Protein AF-A0A4Q5QH22-F1 (afdb_monomer_lite)

Structure (mmCIF, N/CA/C/O backbone):
data_AF-A0A4Q5QH22-F1
#
_entry.id   AF-A0A4Q5QH22-F1
#
loop_
_atom_site.group_PDB
_atom_site.id
_atom_site.type_symbol
_atom_site.label_atom_id
_atom_site.label_alt_id
_atom_site.label_comp_id
_atom_site.label_asym_id
_atom_site.label_entity_id
_atom_site.label_seq_id
_atom_site.pdbx_PDB_ins_code
_atom_site.Cartn_x
_atom_site.Cartn_y
_atom_site.Cartn_z
_atom_site.occupancy
_atom_site.B_iso_or_equiv
_atom_site.auth_seq_id
_atom_site.auth_comp_id
_atom_site.auth_asym_id
_atom_site.auth_atom_id
_atom_site.pdbx_PDB_model_num
ATOM 1 N N . MET A 1 1 ? 50.897 1.937 -50.382 1.00 53.66 1 MET A N 1
ATOM 2 C CA . MET A 1 1 ? 50.546 2.625 -49.109 1.00 53.66 1 MET A CA 1
ATOM 3 C C . MET A 1 1 ? 49.060 2.985 -48.968 1.00 53.66 1 MET A C 1
ATOM 5 O O . MET A 1 1 ? 48.538 2.827 -47.874 1.00 53.66 1 MET A O 1
ATOM 9 N N . LYS A 1 2 ? 48.350 3.412 -50.030 1.00 60.00 2 LYS A N 1
ATOM 10 C CA . LYS A 1 2 ? 46.910 3.771 -49.965 1.00 60.00 2 LYS A CA 1
ATOM 11 C C . LYS A 1 2 ? 45.983 2.611 -49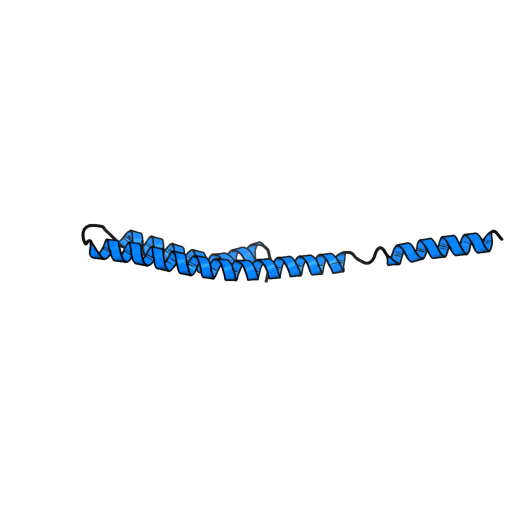.539 1.00 60.00 2 LYS A C 1
ATOM 13 O O . LYS A 1 2 ? 45.120 2.813 -48.696 1.00 60.00 2 LYS A O 1
ATOM 18 N N . LYS A 1 3 ? 46.228 1.382 -50.022 1.00 62.28 3 LYS A N 1
ATOM 19 C CA . LYS A 1 3 ? 45.431 0.179 -49.678 1.00 62.28 3 LYS A CA 1
ATOM 20 C C . LYS A 1 3 ? 45.492 -0.203 -48.185 1.00 62.28 3 LYS A C 1
ATOM 22 O O . LYS A 1 3 ? 44.486 -0.599 -47.619 1.00 62.28 3 LYS A O 1
ATOM 27 N N . ARG A 1 4 ? 46.649 -0.013 -47.530 1.00 70.56 4 ARG A N 1
ATOM 28 C CA . ARG A 1 4 ? 46.829 -0.235 -46.079 1.00 70.56 4 ARG A CA 1
ATOM 29 C C . ARG A 1 4 ? 46.058 0.786 -45.235 1.00 70.56 4 ARG A C 1
ATOM 31 O O . ARG A 1 4 ? 45.470 0.414 -44.230 1.00 70.56 4 ARG A O 1
ATOM 38 N N . LYS A 1 5 ? 46.030 2.055 -45.666 1.00 74.12 5 LYS A N 1
ATOM 39 C CA . LYS A 1 5 ? 45.237 3.109 -45.009 1.00 74.12 5 LYS A CA 1
ATOM 40 C C . LYS A 1 5 ? 43.730 2.858 -45.159 1.00 74.12 5 LYS A C 1
ATOM 42 O O . LYS A 1 5 ? 42.998 3.046 -44.200 1.00 74.12 5 LYS A O 1
ATOM 47 N N . LEU A 1 6 ? 43.290 2.365 -46.321 1.00 76.94 6 LEU A N 1
ATOM 48 C CA . LEU A 1 6 ? 41.893 1.980 -46.563 1.00 76.94 6 LEU A CA 1
ATOM 49 C C . LEU A 1 6 ? 41.443 0.818 -45.659 1.00 76.94 6 LEU A C 1
ATOM 51 O O . LEU A 1 6 ? 40.360 0.869 -45.090 1.00 76.94 6 LEU A O 1
ATOM 55 N N . LEU A 1 7 ? 42.297 -0.195 -45.485 1.00 79.31 7 LEU A N 1
ATOM 56 C CA . LEU A 1 7 ? 42.044 -1.333 -44.591 1.00 79.31 7 LEU A CA 1
ATOM 57 C C . LEU A 1 7 ? 41.917 -0.911 -43.119 1.00 79.31 7 LEU A C 1
ATOM 59 O O . LEU A 1 7 ? 41.040 -1.404 -42.420 1.00 79.31 7 LEU A O 1
ATOM 63 N N . LEU A 1 8 ? 42.745 0.037 -42.668 1.00 79.69 8 LEU A N 1
ATOM 64 C CA . LEU A 1 8 ? 42.660 0.604 -41.317 1.00 79.69 8 LEU A CA 1
ATOM 65 C C . LEU A 1 8 ? 41.361 1.387 -41.093 1.00 79.69 8 LEU A C 1
ATOM 67 O O . LEU A 1 8 ? 40.725 1.224 -40.058 1.00 79.69 8 LEU A O 1
ATOM 71 N N . VAL A 1 9 ? 40.935 2.192 -42.071 1.00 79.94 9 VAL A N 1
ATOM 72 C CA . VAL A 1 9 ? 39.659 2.924 -41.997 1.00 79.94 9 VAL A CA 1
ATOM 73 C C . VAL A 1 9 ? 38.475 1.956 -41.955 1.00 79.94 9 VAL A C 1
ATOM 75 O O . VAL A 1 9 ? 37.567 2.140 -41.151 1.00 79.94 9 VAL A O 1
ATOM 78 N N . LEU A 1 10 ? 38.502 0.889 -42.758 1.00 76.69 10 LEU A N 1
ATOM 79 C CA . LEU A 1 10 ? 37.460 -0.138 -42.744 1.00 76.69 10 LEU A CA 1
ATOM 80 C C . LEU A 1 10 ? 37.387 -0.861 -41.388 1.00 76.69 10 LEU A C 1
ATOM 82 O O . LEU A 1 10 ? 36.295 -1.082 -40.873 1.00 76.69 10 LEU A O 1
ATOM 86 N N . PHE A 1 11 ? 38.535 -1.175 -40.784 1.00 77.12 11 PHE A N 1
ATOM 87 C CA . PHE A 1 11 ? 38.602 -1.819 -39.469 1.00 77.12 11 PHE A CA 1
ATOM 88 C C . PHE A 1 11 ? 38.010 -0.933 -38.359 1.00 77.12 11 PHE A C 1
ATOM 90 O O . PHE A 1 11 ? 37.244 -1.419 -37.531 1.00 77.12 11 PHE A O 1
ATOM 97 N N . ILE A 1 12 ? 38.279 0.377 -38.402 1.00 77.00 12 ILE A N 1
ATOM 98 C CA . ILE A 1 12 ? 37.704 1.363 -37.471 1.00 77.00 12 ILE A CA 1
ATOM 99 C C . ILE A 1 12 ? 36.182 1.497 -37.664 1.00 77.00 12 ILE A C 1
ATOM 101 O O . ILE A 1 12 ? 35.430 1.631 -36.701 1.00 77.00 12 ILE A O 1
ATOM 105 N N . LEU A 1 13 ? 35.684 1.441 -38.901 1.00 70.19 13 LEU A N 1
ATOM 106 C CA . LEU A 1 13 ? 34.241 1.505 -39.169 1.00 70.19 13 LEU A CA 1
ATOM 107 C C . LEU A 1 13 ? 33.499 0.250 -38.679 1.00 70.19 13 LEU A C 1
ATOM 109 O O . LEU A 1 13 ? 32.377 0.358 -38.187 1.00 70.19 13 LEU A O 1
ATOM 113 N N . ILE A 1 14 ? 34.129 -0.925 -38.757 1.00 70.25 14 ILE A N 1
ATOM 114 C CA . ILE A 1 14 ? 33.563 -2.180 -38.241 1.00 70.25 14 ILE A CA 1
ATOM 115 C C . ILE A 1 14 ? 33.589 -2.203 -36.704 1.00 70.25 14 ILE A C 1
ATOM 117 O O . ILE A 1 14 ? 32.619 -2.648 -36.096 1.00 70.25 14 ILE A O 1
ATOM 121 N N . SER A 1 15 ? 34.623 -1.658 -36.050 1.00 63.00 15 SER A N 1
ATOM 122 C CA . SER A 1 15 ? 34.670 -1.584 -34.580 1.00 63.00 15 SER A CA 1
ATOM 123 C C . SER A 1 15 ? 33.613 -0.649 -33.981 1.00 63.00 15 SER A C 1
ATOM 125 O O . SER A 1 15 ? 33.141 -0.895 -32.876 1.00 63.00 15 SER A O 1
ATOM 127 N N . ASN A 1 16 ? 33.169 0.379 -34.714 1.00 60.47 16 ASN A N 1
ATOM 128 C CA . ASN A 1 16 ? 32.058 1.235 -34.274 1.00 60.47 16 ASN A CA 1
ATOM 129 C C . ASN A 1 16 ? 30.718 0.477 -34.180 1.00 60.47 16 ASN A C 1
ATOM 131 O O . ASN A 1 16 ? 29.858 0.864 -33.396 1.00 60.47 16 ASN A O 1
ATOM 135 N N . ARG A 1 17 ? 30.541 -0.630 -34.920 1.00 57.75 17 ARG A N 1
ATOM 136 C CA . ARG A 1 17 ? 29.364 -1.509 -34.776 1.00 57.75 17 ARG A CA 1
ATOM 137 C C . ARG A 1 17 ? 29.371 -2.281 -33.450 1.00 57.75 17 ARG A C 1
ATOM 139 O O . ARG A 1 17 ? 28.305 -2.637 -32.972 1.00 57.75 17 ARG A O 1
ATOM 146 N N . ILE A 1 18 ? 30.548 -2.524 -32.864 1.00 56.53 18 ILE A N 1
ATOM 147 C CA . ILE A 1 18 ? 30.722 -3.279 -31.609 1.00 56.53 18 ILE A CA 1
ATOM 148 C C . ILE A 1 18 ? 30.389 -2.407 -30.386 1.00 56.53 18 ILE A C 1
ATOM 150 O O . ILE A 1 18 ? 29.903 -2.922 -29.388 1.00 56.53 18 ILE A O 1
ATOM 154 N N . LEU A 1 19 ? 30.580 -1.083 -30.478 1.00 56.81 19 LEU A N 1
ATOM 155 C CA . LEU A 1 19 ? 30.165 -0.127 -29.438 1.00 56.81 19 LEU A CA 1
ATOM 156 C C . LEU A 1 19 ? 28.683 0.280 -29.523 1.00 56.81 19 LEU A C 1
ATOM 158 O O . LEU A 1 19 ? 28.171 0.896 -28.597 1.00 56.81 19 LEU A O 1
ATOM 162 N N . ALA A 1 20 ? 28.000 -0.058 -30.619 1.00 55.72 20 ALA A N 1
ATOM 163 C CA . ALA A 1 20 ? 26.565 0.154 -30.814 1.00 55.72 20 ALA A CA 1
ATOM 164 C C . ALA A 1 20 ? 25.772 -1.141 -30.560 1.00 55.72 20 ALA A C 1
ATOM 166 O O . ALA A 1 20 ? 24.853 -1.475 -31.309 1.00 55.72 20 ALA A O 1
ATOM 167 N N . GLN A 1 21 ? 26.180 -1.900 -29.539 1.00 58.56 21 GLN A N 1
ATOM 168 C CA . GLN A 1 21 ? 25.475 -3.096 -29.094 1.00 58.56 21 GLN A CA 1
ATOM 169 C C . GLN A 1 21 ? 24.020 -2.747 -28.750 1.00 58.56 21 GLN A C 1
ATOM 171 O O . GLN A 1 21 ? 23.727 -1.668 -28.241 1.00 58.56 21 GLN A O 1
ATOM 176 N N . GLU A 1 22 ? 23.109 -3.652 -29.102 1.00 63.53 22 GLU A N 1
ATOM 177 C CA . GLU A 1 22 ? 21.661 -3.468 -29.051 1.00 63.53 22 GLU A CA 1
ATOM 178 C C . GLU A 1 22 ? 21.196 -2.935 -27.686 1.00 63.53 22 GLU A C 1
ATOM 180 O O . GLU A 1 22 ? 21.082 -3.687 -26.717 1.00 63.53 22 GLU A O 1
ATOM 185 N N . GLY A 1 23 ? 20.836 -1.646 -27.625 1.00 64.00 23 GLY A N 1
ATOM 186 C CA . GLY A 1 23 ? 20.225 -1.024 -26.441 1.00 64.00 23 GLY A CA 1
ATOM 187 C C . GLY A 1 23 ? 18.946 -1.731 -25.971 1.00 64.00 23 GLY A C 1
ATOM 188 O O . GLY A 1 23 ? 18.477 -1.496 -24.868 1.00 64.00 23 GLY A O 1
ATOM 189 N N . VAL A 1 24 ? 18.412 -2.659 -26.768 1.00 76.94 24 VAL A N 1
ATOM 190 C CA . VAL A 1 24 ? 17.327 -3.578 -26.414 1.00 76.94 24 VAL A CA 1
ATOM 191 C C . VAL A 1 24 ? 17.659 -4.390 -25.153 1.00 76.94 24 VAL A C 1
ATOM 193 O O . VAL A 1 24 ? 16.804 -4.529 -24.280 1.00 76.94 24 VAL A O 1
ATOM 196 N N . ALA A 1 25 ? 18.897 -4.875 -24.992 1.00 80.75 25 ALA A N 1
ATOM 197 C CA . ALA A 1 25 ? 19.294 -5.632 -23.800 1.00 80.75 25 ALA A CA 1
ATOM 198 C C . ALA A 1 25 ? 19.280 -4.762 -22.528 1.00 80.75 25 ALA A C 1
ATOM 200 O O . ALA A 1 25 ? 18.763 -5.183 -21.488 1.00 80.75 25 ALA A O 1
ATOM 201 N N . GLU A 1 26 ? 19.785 -3.532 -22.629 1.00 82.31 26 GLU A N 1
ATOM 202 C CA . GLU A 1 26 ? 19.776 -2.545 -21.544 1.00 82.31 26 GLU A CA 1
ATOM 203 C C . GLU A 1 26 ? 18.353 -2.062 -21.230 1.00 82.31 26 GLU A C 1
ATOM 205 O O . GLU A 1 26 ? 17.984 -1.952 -20.063 1.00 82.31 26 GLU A O 1
ATOM 210 N N . MET A 1 27 ? 17.506 -1.870 -22.246 1.00 82.69 27 MET A N 1
ATOM 211 C CA . MET A 1 27 ? 16.087 -1.537 -22.079 1.00 82.69 27 MET A CA 1
ATOM 212 C C . MET A 1 27 ? 15.318 -2.657 -21.371 1.00 82.69 27 MET A C 1
ATOM 214 O O . MET A 1 27 ? 14.520 -2.383 -20.475 1.00 82.69 27 MET A O 1
ATOM 218 N N . HIS A 1 28 ? 15.582 -3.924 -21.706 1.00 84.81 28 HIS A N 1
ATOM 219 C CA . HIS A 1 28 ? 15.008 -5.054 -20.975 1.00 84.81 28 HIS A CA 1
ATOM 220 C C . HIS A 1 28 ? 15.492 -5.108 -19.524 1.00 84.81 28 HIS A C 1
ATOM 222 O O . HIS A 1 28 ? 14.733 -5.507 -18.641 1.00 84.81 28 HIS A O 1
ATOM 228 N N . GLN A 1 29 ? 16.739 -4.722 -19.258 1.00 86.75 29 GLN A N 1
ATOM 229 C CA . GLN A 1 29 ? 17.256 -4.642 -17.896 1.00 86.75 29 GLN A CA 1
ATOM 230 C C . GLN A 1 29 ? 16.593 -3.517 -17.100 1.00 86.75 29 GLN A C 1
ATOM 232 O O . GLN A 1 29 ? 16.077 -3.788 -16.017 1.00 86.75 29 GLN A O 1
ATOM 237 N N . ALA A 1 30 ? 16.488 -2.322 -17.680 1.00 87.31 30 ALA A N 1
ATOM 238 C CA . ALA A 1 30 ? 15.779 -1.194 -17.087 1.00 87.31 30 ALA A CA 1
ATOM 239 C C . ALA A 1 30 ? 14.303 -1.528 -16.804 1.00 87.31 30 ALA A C 1
ATOM 241 O O . ALA A 1 30 ? 13.801 -1.230 -15.724 1.00 87.31 30 ALA A O 1
ATOM 242 N N . ALA A 1 31 ? 13.617 -2.223 -17.719 1.00 85.88 31 ALA A N 1
ATOM 243 C CA . ALA A 1 31 ? 12.244 -2.682 -17.499 1.00 85.88 31 ALA A CA 1
ATOM 244 C C . ALA A 1 31 ? 12.133 -3.638 -16.295 1.00 85.88 31 ALA A C 1
ATOM 246 O O . ALA A 1 31 ? 11.232 -3.495 -15.466 1.00 85.88 31 ALA A O 1
ATOM 247 N N . ARG A 1 32 ? 13.077 -4.580 -16.144 1.00 87.06 32 ARG A N 1
ATOM 248 C CA . ARG A 1 32 ? 13.131 -5.473 -14.970 1.00 87.06 32 ARG A CA 1
ATOM 249 C C . ARG A 1 32 ? 13.441 -4.722 -13.678 1.00 87.06 32 ARG A C 1
ATOM 251 O O . ARG A 1 32 ? 12.912 -5.086 -12.631 1.00 87.06 32 ARG A O 1
ATOM 258 N N . ASP A 1 33 ? 14.312 -3.718 -13.735 1.00 90.81 33 ASP A N 1
ATOM 259 C CA . ASP A 1 33 ? 14.652 -2.885 -12.579 1.00 90.81 33 ASP A CA 1
ATOM 260 C C . ASP A 1 33 ? 13.431 -2.093 -12.095 1.00 90.81 33 ASP A C 1
ATOM 262 O O . ASP A 1 33 ? 13.159 -2.078 -10.895 1.00 90.81 33 ASP A O 1
ATOM 266 N N . ILE A 1 34 ? 12.645 -1.527 -13.018 1.00 89.25 34 ILE A N 1
ATOM 267 C CA . ILE A 1 34 ? 11.385 -0.833 -12.705 1.00 89.25 34 ILE A CA 1
ATOM 268 C C . ILE A 1 34 ? 10.388 -1.789 -12.039 1.00 89.25 34 ILE A C 1
ATOM 270 O O . ILE A 1 34 ? 9.822 -1.448 -11.002 1.00 89.25 34 ILE A O 1
ATOM 274 N N . GLY A 1 35 ? 10.210 -3.000 -12.580 1.00 90.25 35 GLY A N 1
ATOM 275 C CA . GLY A 1 35 ? 9.332 -4.009 -11.975 1.00 90.25 35 GLY A CA 1
ATOM 276 C C . GLY A 1 35 ? 9.769 -4.394 -10.558 1.00 90.25 35 GLY A C 1
ATOM 277 O O . GLY A 1 35 ? 8.961 -4.400 -9.633 1.00 90.25 35 GLY A O 1
ATOM 278 N N . ARG A 1 36 ? 11.070 -4.633 -10.343 1.00 91.00 36 ARG A N 1
ATOM 279 C CA . ARG A 1 36 ? 11.614 -4.919 -9.002 1.00 91.00 36 ARG A CA 1
ATOM 280 C C . ARG A 1 36 ? 11.422 -3.760 -8.027 1.00 91.00 36 ARG A C 1
ATOM 282 O O . ARG A 1 36 ? 11.063 -3.995 -6.875 1.00 91.00 36 ARG A O 1
ATOM 289 N N . ALA A 1 37 ? 11.644 -2.527 -8.476 1.00 92.00 37 ALA A N 1
ATOM 290 C CA . ALA A 1 37 ? 11.415 -1.343 -7.657 1.00 92.00 37 ALA A CA 1
ATOM 291 C C . ALA A 1 37 ? 9.936 -1.213 -7.263 1.00 92.00 37 ALA A C 1
ATOM 293 O O . ALA A 1 37 ? 9.647 -0.919 -6.107 1.00 92.00 37 ALA A O 1
ATOM 294 N N . PHE A 1 38 ? 9.012 -1.503 -8.185 1.00 92.12 38 PHE A N 1
ATOM 295 C CA . PHE A 1 38 ? 7.577 -1.504 -7.907 1.00 92.12 38 PHE A CA 1
ATOM 296 C C . PHE A 1 38 ? 7.206 -2.501 -6.801 1.00 92.12 38 PHE A C 1
ATOM 298 O O . PHE A 1 38 ? 6.591 -2.097 -5.818 1.00 92.12 38 PHE A O 1
ATOM 305 N N . PHE A 1 39 ? 7.636 -3.765 -6.898 1.00 91.81 39 PHE A N 1
ATOM 306 C CA . PHE A 1 39 ? 7.344 -4.768 -5.863 1.00 91.81 39 PHE A CA 1
ATOM 307 C C . PHE A 1 39 ? 7.969 -4.410 -4.505 1.00 91.81 39 PHE A C 1
ATOM 309 O O . PHE A 1 39 ? 7.331 -4.556 -3.468 1.00 91.81 39 PHE A O 1
ATOM 316 N N . SER A 1 40 ? 9.180 -3.843 -4.497 1.00 94.38 40 SER A N 1
ATOM 317 C CA . SER A 1 40 ? 9.790 -3.350 -3.254 1.00 94.38 40 SER A CA 1
ATOM 318 C C . SER A 1 40 ? 8.999 -2.197 -2.623 1.00 94.38 40 SER A C 1
ATOM 320 O O . SER A 1 40 ? 8.960 -2.078 -1.397 1.00 94.38 40 SER A O 1
ATOM 322 N N . MET A 1 41 ? 8.394 -1.327 -3.435 1.00 92.06 41 MET A N 1
ATOM 323 C CA . MET A 1 41 ? 7.525 -0.250 -2.954 1.00 92.06 41 MET A CA 1
ATOM 324 C C . MET A 1 41 ? 6.157 -0.775 -2.498 1.00 92.06 41 MET A C 1
ATOM 326 O O . MET A 1 41 ? 5.620 -0.251 -1.524 1.00 92.06 41 MET A O 1
ATOM 330 N N . GLU A 1 42 ? 5.612 -1.807 -3.153 1.00 93.69 42 GLU A N 1
ATOM 331 C CA . GLU A 1 42 ? 4.394 -2.519 -2.728 1.00 93.69 42 GLU A CA 1
ATOM 332 C C . GLU A 1 42 ? 4.564 -3.066 -1.304 1.00 93.69 42 GLU A C 1
ATOM 334 O O . GLU A 1 42 ? 3.752 -2.751 -0.430 1.00 93.69 42 GLU A O 1
ATOM 339 N N . ASP A 1 43 ? 5.664 -3.774 -1.035 1.00 93.75 43 ASP A N 1
ATOM 340 C CA . ASP A 1 43 ? 5.961 -4.324 0.293 1.00 93.75 43 ASP A CA 1
ATOM 341 C C . ASP A 1 43 ? 6.061 -3.227 1.364 1.00 93.75 43 ASP A C 1
ATOM 343 O O . ASP A 1 43 ? 5.446 -3.318 2.432 1.00 93.75 43 ASP A O 1
ATOM 347 N N . LEU A 1 44 ? 6.789 -2.142 1.072 1.00 95.44 44 LEU A N 1
ATOM 348 C CA . LEU A 1 44 ? 6.903 -1.001 1.984 1.00 95.44 44 LEU A CA 1
ATOM 349 C C . LEU A 1 44 ? 5.539 -0.344 2.244 1.00 95.44 44 LEU A C 1
ATOM 351 O O . LEU A 1 44 ? 5.212 -0.008 3.387 1.00 95.44 44 LEU A O 1
ATOM 355 N N . SER A 1 45 ? 4.731 -0.176 1.196 1.00 94.12 45 SER A N 1
ATOM 356 C CA . SER A 1 45 ? 3.385 0.382 1.295 1.00 94.12 45 SER A CA 1
ATOM 357 C C . SER A 1 45 ? 2.491 -0.478 2.187 1.00 94.12 45 SER A C 1
ATOM 359 O O . SER A 1 45 ? 1.749 0.073 3.001 1.00 94.12 45 SER A O 1
ATOM 361 N N . TYR A 1 46 ? 2.577 -1.810 2.103 1.00 94.31 46 TYR A N 1
ATOM 362 C CA . TYR A 1 46 ? 1.816 -2.700 2.983 1.00 94.31 46 TYR A CA 1
ATOM 363 C C . TYR A 1 46 ? 2.214 -2.566 4.452 1.00 94.31 46 TYR A C 1
ATOM 365 O O . TYR A 1 46 ? 1.335 -2.528 5.317 1.00 94.31 46 TYR A O 1
ATOM 373 N N . VAL A 1 47 ? 3.507 -2.424 4.749 1.00 96.31 47 VAL A N 1
ATOM 374 C CA . VAL A 1 47 ? 3.974 -2.196 6.126 1.00 96.31 47 VAL A CA 1
ATOM 375 C C . VAL A 1 47 ? 3.404 -0.890 6.685 1.00 96.31 47 VAL A C 1
ATOM 377 O O . VAL A 1 47 ? 2.846 -0.872 7.783 1.00 96.31 47 VAL A O 1
ATOM 380 N N . ILE A 1 48 ? 3.485 0.203 5.921 1.00 95.44 48 ILE A N 1
ATOM 381 C CA . ILE A 1 48 ? 2.952 1.508 6.340 1.00 95.44 48 ILE A CA 1
ATOM 382 C C . ILE A 1 48 ? 1.427 1.447 6.492 1.00 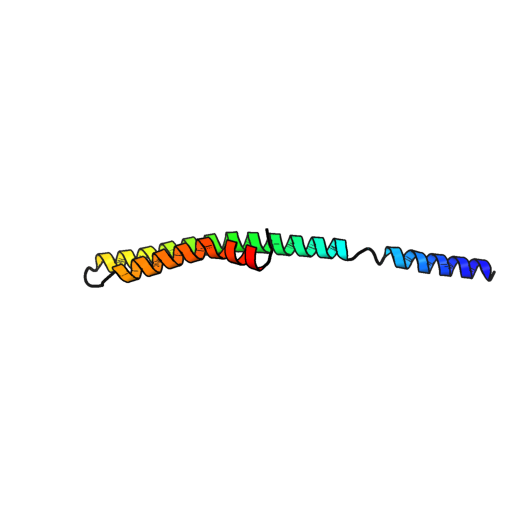95.44 48 ILE A C 1
ATOM 384 O O . ILE A 1 48 ? 0.878 1.938 7.482 1.00 95.44 48 ILE A O 1
ATOM 388 N N . ALA A 1 49 ? 0.737 0.806 5.549 1.00 95.44 49 ALA A N 1
ATOM 389 C CA . ALA A 1 49 ? -0.706 0.627 5.597 1.00 95.44 49 ALA A CA 1
ATOM 390 C C . ALA A 1 49 ? -1.153 -0.153 6.836 1.00 95.44 49 ALA A C 1
ATOM 392 O O . ALA A 1 49 ? -2.120 0.248 7.481 1.00 95.44 49 ALA A O 1
ATOM 393 N N . ALA A 1 50 ? -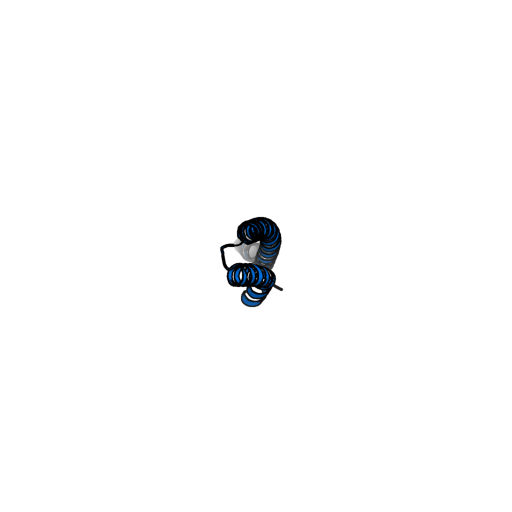0.440 -1.220 7.211 1.00 95.81 50 ALA A N 1
ATOM 394 C CA . ALA A 1 50 ? -0.740 -1.996 8.410 1.00 95.81 50 ALA A CA 1
ATOM 395 C C . ALA A 1 50 ? -0.645 -1.134 9.678 1.00 95.81 50 ALA A C 1
ATOM 397 O O . ALA A 1 50 ? -1.538 -1.171 10.526 1.00 95.81 50 ALA A O 1
ATOM 398 N N . ILE A 1 51 ? 0.389 -0.293 9.777 1.00 96.94 51 ILE A N 1
ATOM 399 C CA . ILE A 1 51 ? 0.559 0.635 10.901 1.00 96.94 51 ILE A CA 1
ATOM 400 C C . ILE A 1 51 ? -0.622 1.616 10.967 1.00 96.94 51 ILE A C 1
ATOM 402 O O . ILE A 1 51 ? -1.254 1.760 12.016 1.00 96.94 51 ILE A O 1
ATOM 406 N N . ILE A 1 52 ? -0.974 2.255 9.847 1.00 95.81 52 ILE A N 1
ATOM 407 C CA . ILE A 1 52 ? -2.089 3.215 9.783 1.00 95.81 52 ILE A CA 1
ATOM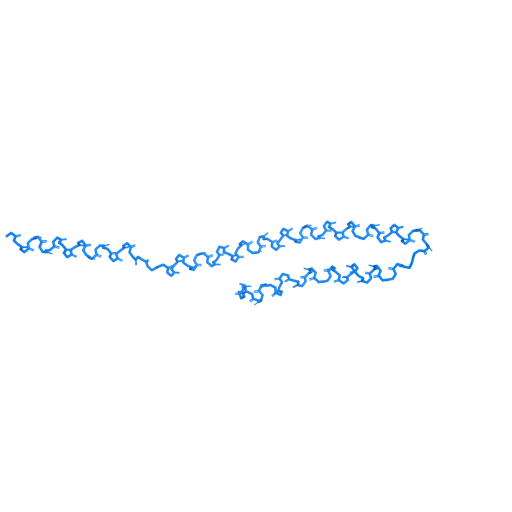 408 C C . ILE A 1 52 ? -3.430 2.530 10.086 1.00 95.81 52 ILE A C 1
ATOM 410 O O . ILE A 1 52 ? -4.261 3.099 10.797 1.00 95.81 52 ILE A O 1
ATOM 414 N N . ALA A 1 53 ? -3.639 1.302 9.605 1.00 96.19 53 ALA A N 1
ATOM 415 C CA . ALA A 1 53 ? -4.848 0.526 9.864 1.00 96.19 53 ALA A CA 1
ATOM 416 C C . ALA A 1 53 ? -5.029 0.247 11.363 1.00 96.19 53 ALA A C 1
ATOM 418 O O . ALA A 1 53 ? -6.137 0.422 11.881 1.00 96.19 53 ALA A O 1
ATOM 419 N N . ILE A 1 54 ? -3.944 -0.088 12.074 1.00 97.12 54 ILE A N 1
ATOM 420 C CA . ILE A 1 54 ? -3.952 -0.263 13.533 1.00 97.12 54 ILE A CA 1
ATOM 421 C C . ILE A 1 54 ? -4.365 1.044 14.217 1.00 97.12 54 ILE A C 1
ATOM 423 O O . ILE A 1 54 ? -5.328 1.044 14.984 1.00 97.12 54 ILE A O 1
ATOM 427 N N . PHE A 1 55 ? -3.724 2.173 13.900 1.00 96.19 55 PHE A N 1
ATOM 428 C CA . PHE A 1 55 ? -4.093 3.469 14.487 1.00 96.19 55 PHE A CA 1
ATOM 429 C C . PHE A 1 55 ? -5.548 3.868 14.191 1.00 96.19 55 PHE A C 1
ATOM 431 O O . PHE A 1 55 ? -6.246 4.374 15.074 1.00 96.19 55 PHE A O 1
ATOM 438 N N . GLY A 1 56 ? -6.035 3.598 12.979 1.00 94.88 56 GLY A N 1
ATOM 439 C CA . GLY A 1 56 ? -7.434 3.806 12.605 1.00 94.88 56 GLY A CA 1
ATOM 440 C C . GLY A 1 56 ? -8.396 2.977 13.458 1.00 94.88 56 GLY A C 1
ATOM 441 O O . GLY A 1 56 ? -9.366 3.519 13.992 1.00 94.88 56 GLY A O 1
ATOM 442 N N . SER A 1 57 ? -8.085 1.694 13.668 1.00 95.06 57 SER A N 1
ATOM 443 C CA . SER A 1 57 ? -8.897 0.801 14.503 1.00 95.06 57 SER A CA 1
ATOM 444 C C . SER A 1 57 ? -8.955 1.265 15.962 1.00 95.06 57 SER A C 1
ATOM 446 O O . SER A 1 57 ? -10.029 1.273 16.563 1.00 95.06 57 SER A O 1
ATOM 448 N N . LEU A 1 58 ? -7.836 1.762 16.511 1.00 96.25 58 LEU A N 1
ATOM 449 C CA . LEU A 1 58 ? -7.772 2.296 17.874 1.00 96.25 58 LEU A CA 1
ATOM 450 C C . LEU A 1 58 ? -8.673 3.522 18.045 1.00 96.25 58 LEU A C 1
ATOM 452 O O . LEU A 1 58 ? -9.357 3.656 19.061 1.00 96.25 58 LEU A O 1
ATOM 456 N N . ARG A 1 59 ? -8.723 4.408 17.043 1.00 92.62 59 ARG A N 1
ATOM 457 C CA . ARG A 1 59 ? -9.616 5.575 17.060 1.00 92.62 59 ARG A CA 1
ATOM 458 C C . ARG A 1 59 ? -11.087 5.161 17.082 1.00 92.62 59 ARG A C 1
ATOM 460 O O . ARG A 1 59 ? -11.865 5.744 17.837 1.00 92.62 59 ARG A O 1
ATOM 467 N N . ILE A 1 60 ? -11.463 4.179 16.267 1.00 94.62 60 ILE A N 1
ATOM 468 C CA . ILE A 1 60 ? -12.836 3.658 16.207 1.00 94.62 60 ILE A CA 1
ATOM 469 C C . ILE A 1 60 ? -13.202 2.982 17.524 1.00 94.62 60 ILE A C 1
ATOM 471 O O . ILE A 1 60 ? -14.264 3.254 18.078 1.00 94.62 60 ILE A O 1
ATOM 475 N N . TYR A 1 61 ? -12.296 2.176 18.074 1.00 94.06 61 TYR A N 1
ATOM 476 C CA . TYR A 1 61 ? -12.478 1.549 19.377 1.00 94.06 61 TYR A CA 1
ATOM 477 C C . TYR A 1 61 ? -12.688 2.588 20.485 1.00 94.06 61 TYR A C 1
ATOM 479 O O . TYR A 1 61 ? -13.610 2.475 21.291 1.00 94.06 61 TYR A O 1
ATOM 487 N N . HIS A 1 62 ? -11.892 3.657 20.487 1.00 93.94 62 HIS A N 1
ATOM 488 C CA . HIS A 1 62 ? -12.039 4.738 21.454 1.00 93.94 62 HIS A CA 1
ATOM 489 C C . HIS A 1 62 ? -13.374 5.490 21.309 1.00 93.94 62 HIS A C 1
ATOM 491 O O . HIS A 1 62 ? -13.981 5.858 22.314 1.00 93.94 62 HIS A O 1
ATOM 497 N N . LYS A 1 63 ? -13.861 5.703 20.077 1.00 92.62 63 LYS A N 1
ATOM 498 C CA . LYS A 1 63 ? -15.208 6.250 19.828 1.00 92.62 63 LYS A CA 1
ATOM 499 C C . LYS A 1 63 ? -16.300 5.313 20.342 1.00 92.62 63 LYS A C 1
ATOM 501 O O . LYS A 1 63 ? -17.214 5.769 21.023 1.00 92.62 63 LYS A O 1
ATOM 506 N N . TRP A 1 64 ? -16.166 4.012 20.093 1.00 92.62 64 TRP A N 1
ATOM 507 C CA . TRP A 1 64 ? -17.112 3.004 20.570 1.00 92.62 64 TRP A CA 1
ATOM 508 C C . TRP A 1 64 ? -17.225 3.030 22.097 1.00 92.62 64 TRP A C 1
ATOM 510 O O . TRP A 1 64 ? -18.329 3.105 22.633 1.00 92.62 64 TRP A O 1
ATOM 520 N N . GLN A 1 65 ? -16.098 3.095 22.809 1.00 93.69 65 GLN A N 1
ATOM 521 C CA . GLN A 1 65 ? -16.100 3.187 24.272 1.00 93.69 65 GLN A CA 1
ATOM 522 C C . GLN A 1 65 ? -16.770 4.458 24.823 1.00 93.69 65 GLN A C 1
ATOM 524 O O . GLN A 1 65 ? -17.234 4.452 25.961 1.00 93.69 65 GLN A O 1
ATOM 529 N N . LYS A 1 66 ? -16.849 5.547 24.048 1.00 91.69 66 LYS A N 1
ATOM 530 C CA . LYS A 1 66 ? -17.533 6.781 24.473 1.00 91.69 66 LYS A CA 1
ATOM 531 C C . LYS A 1 66 ? -19.057 6.686 24.404 1.00 91.69 66 LYS A C 1
ATOM 533 O O . LYS A 1 66 ? -19.721 7.515 25.022 1.00 91.69 66 LYS A O 1
ATOM 538 N N . GLY A 1 67 ? -19.609 5.727 23.657 1.00 84.38 67 GLY A N 1
ATOM 539 C CA . GLY A 1 67 ? -21.035 5.374 23.645 1.00 84.38 67 GLY A CA 1
ATOM 540 C C . GLY A 1 67 ? -22.020 6.429 23.120 1.00 84.38 67 GLY A C 1
ATOM 541 O O . GLY A 1 67 ? -23.212 6.149 23.074 1.00 84.38 67 GLY A O 1
ATOM 542 N N . ARG A 1 68 ? -21.563 7.630 22.739 1.00 76.44 68 ARG A N 1
ATOM 543 C CA . ARG A 1 68 ? -22.419 8.733 22.252 1.00 76.44 68 ARG A CA 1
ATOM 544 C C . ARG A 1 68 ? -22.364 8.955 20.742 1.00 76.44 68 ARG A C 1
ATOM 546 O O . ARG A 1 68 ? -23.251 9.609 20.210 1.00 76.44 68 ARG A O 1
ATOM 553 N N . ASP A 1 69 ? -21.337 8.431 20.081 1.00 80.69 69 ASP A N 1
ATOM 554 C CA . ASP A 1 69 ? -21.107 8.640 18.653 1.00 80.69 69 ASP A CA 1
ATOM 555 C C . ASP A 1 69 ? -21.576 7.407 17.864 1.00 80.69 69 ASP A C 1
ATOM 557 O O . ASP A 1 69 ? -21.278 6.271 18.243 1.00 80.69 69 ASP A O 1
ATOM 561 N N . GLU A 1 70 ? -22.278 7.614 16.747 1.00 89.31 70 GLU A N 1
ATOM 562 C CA . GLU A 1 70 ? -22.627 6.535 15.817 1.00 89.31 70 GLU A CA 1
ATOM 563 C C . GLU A 1 70 ? -21.364 6.011 15.111 1.00 89.31 70 GLU A C 1
ATOM 565 O O . GLU A 1 70 ? -20.806 6.659 14.227 1.00 89.31 70 GLU A O 1
ATOM 570 N N . ILE A 1 71 ? -20.900 4.817 15.492 1.00 93.19 71 ILE A N 1
ATOM 571 C CA . ILE A 1 71 ? -19.650 4.226 14.972 1.00 93.19 71 ILE A CA 1
ATOM 572 C C . ILE A 1 71 ? -19.816 3.455 13.660 1.00 93.19 71 ILE A C 1
ATOM 574 O O . ILE A 1 71 ? -18.828 3.103 13.020 1.00 93.19 71 ILE A O 1
ATOM 578 N N . THR A 1 72 ? -21.051 3.144 13.266 1.00 91.88 72 THR A N 1
ATOM 579 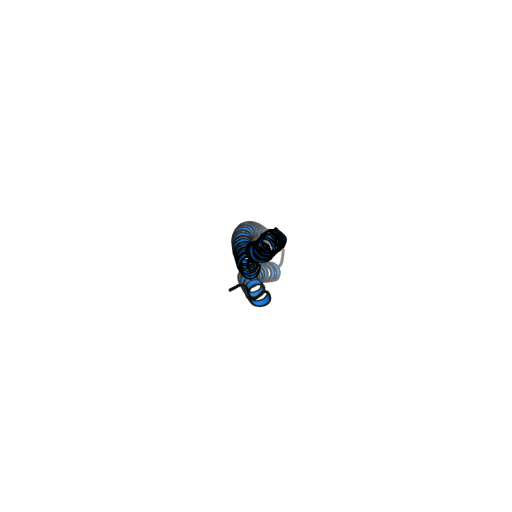C CA . THR A 1 72 ? -21.341 2.224 12.159 1.00 91.88 72 THR A CA 1
ATOM 580 C C . THR A 1 72 ? -20.707 2.700 10.853 1.00 91.88 72 THR A C 1
ATOM 582 O O . THR A 1 72 ? -20.024 1.930 10.180 1.00 91.88 72 THR A O 1
ATOM 585 N N . PHE A 1 73 ? -20.860 3.986 10.525 1.00 91.31 73 PHE A N 1
ATOM 586 C CA . PHE A 1 73 ? -20.254 4.566 9.328 1.00 91.31 73 PHE A CA 1
ATOM 587 C C . PHE A 1 73 ? -18.721 4.590 9.402 1.00 91.31 73 PHE A C 1
ATOM 589 O O . PHE A 1 73 ? -18.060 4.271 8.417 1.00 91.31 73 PHE A O 1
ATOM 596 N N . ASP A 1 74 ? -18.150 4.897 10.572 1.00 93.62 74 ASP A N 1
ATOM 597 C CA . ASP A 1 74 ? -16.696 4.905 10.767 1.00 93.62 74 ASP A CA 1
ATOM 598 C C . ASP A 1 74 ? -16.086 3.511 10.537 1.00 93.62 74 ASP A C 1
ATOM 600 O O . ASP A 1 74 ? -15.032 3.391 9.911 1.00 93.62 74 ASP A O 1
ATOM 604 N N . ILE A 1 75 ? -16.759 2.452 11.004 1.00 94.31 75 ILE A N 1
ATOM 605 C CA . ILE A 1 75 ? -16.328 1.059 10.812 1.00 94.31 75 ILE A CA 1
ATOM 606 C C . ILE A 1 75 ? -16.365 0.682 9.331 1.00 94.31 75 ILE A C 1
ATOM 608 O O . ILE A 1 75 ? -15.390 0.127 8.822 1.00 94.31 75 ILE A O 1
ATOM 612 N N . PHE A 1 76 ? -17.456 1.000 8.627 1.00 95.19 76 PHE A N 1
ATOM 613 C CA . PHE A 1 76 ? -17.562 0.716 7.195 1.00 95.19 76 PHE A CA 1
ATOM 614 C C . PHE A 1 76 ? -16.536 1.499 6.375 1.00 95.19 76 PHE A C 1
ATOM 616 O O . PHE A 1 76 ? -15.901 0.925 5.491 1.00 95.19 76 PHE A O 1
ATOM 623 N N . ALA A 1 77 ? -16.321 2.777 6.688 1.00 94.88 77 ALA A N 1
ATOM 624 C CA . ALA A 1 77 ? -15.330 3.605 6.011 1.00 94.88 77 ALA A CA 1
ATOM 625 C C . ALA A 1 77 ? -13.901 3.078 6.227 1.00 94.88 77 ALA A C 1
ATOM 627 O O . ALA A 1 77 ? -13.129 2.962 5.272 1.00 94.88 77 ALA A O 1
ATOM 628 N N . TRP A 1 78 ? -13.547 2.701 7.460 1.00 95.25 78 TRP A N 1
ATOM 629 C CA . TRP A 1 78 ? -12.234 2.128 7.769 1.00 95.25 78 TRP A CA 1
ATOM 630 C C . TRP A 1 78 ? -12.036 0.747 7.142 1.00 95.25 78 TRP A C 1
ATOM 632 O O . TRP A 1 78 ? -11.008 0.509 6.507 1.00 95.25 78 TRP A O 1
ATOM 642 N N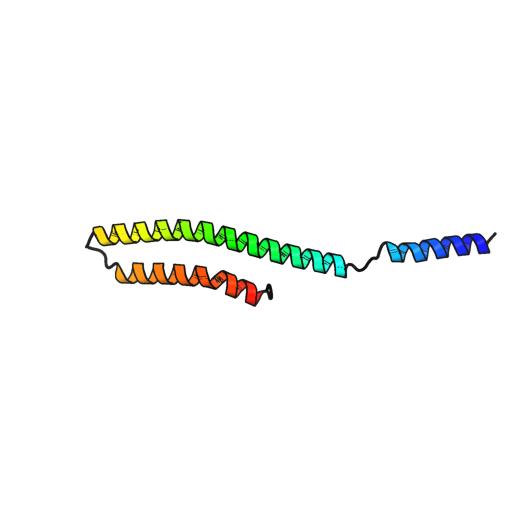 . GLY A 1 79 ? -13.031 -0.137 7.247 1.00 95.19 79 GLY A N 1
ATOM 643 C CA . GLY A 1 79 ? -12.986 -1.469 6.645 1.00 95.19 79 GLY A CA 1
ATOM 644 C C . GLY A 1 79 ? -12.891 -1.412 5.118 1.00 95.19 79 GLY A C 1
ATOM 645 O O . GLY A 1 79 ? -12.053 -2.089 4.523 1.00 95.19 79 GLY A O 1
ATOM 646 N N . GLY A 1 80 ? -13.680 -0.540 4.483 1.00 95.69 80 GLY A N 1
ATOM 647 C CA . GLY A 1 80 ? -13.624 -0.298 3.040 1.00 95.69 80 GLY A CA 1
ATOM 648 C C . GLY A 1 80 ? -12.276 0.266 2.589 1.00 95.69 80 GLY A C 1
ATOM 649 O O . GLY A 1 80 ? -11.730 -0.181 1.582 1.00 95.69 80 GLY A O 1
ATOM 650 N N . SER A 1 81 ? -11.688 1.177 3.371 1.00 94.69 81 SER A N 1
ATOM 651 C CA . SER A 1 81 ? -10.346 1.712 3.103 1.00 94.69 81 SER A CA 1
ATOM 652 C C . SER A 1 81 ? -9.269 0.625 3.184 1.00 94.69 81 SER A C 1
ATOM 654 O O . SER A 1 81 ? -8.385 0.575 2.330 1.00 94.69 81 SER A O 1
ATOM 656 N N . CYS A 1 82 ? -9.357 -0.285 4.161 1.00 94.81 82 CYS A N 1
ATOM 657 C CA . CYS A 1 82 ? -8.429 -1.414 4.275 1.00 94.81 82 CYS A CA 1
ATOM 658 C C . CYS A 1 82 ? -8.524 -2.341 3.056 1.00 94.81 82 CYS A C 1
ATOM 660 O O . CYS A 1 82 ? -7.505 -2.713 2.478 1.00 94.81 82 CYS A O 1
ATOM 662 N N . LEU A 1 83 ? -9.745 -2.671 2.626 1.00 95.12 83 LEU A N 1
ATOM 663 C CA . LEU A 1 83 ? -9.974 -3.517 1.455 1.00 95.12 83 LEU A CA 1
ATOM 664 C C . LEU A 1 83 ? -9.459 -2.865 0.165 1.00 95.12 83 LEU A C 1
ATOM 666 O O . LEU A 1 83 ? -8.825 -3.531 -0.652 1.00 95.12 83 LEU A O 1
ATOM 670 N N . PHE A 1 84 ? -9.669 -1.558 0.005 1.00 94.44 84 PHE A N 1
ATOM 671 C CA . PHE A 1 84 ? -9.132 -0.800 -1.121 1.00 94.44 84 PHE A CA 1
ATOM 672 C C . PHE A 1 84 ? -7.601 -0.889 -1.185 1.00 94.44 84 PHE A C 1
ATOM 674 O O . PHE A 1 84 ? -7.052 -1.213 -2.238 1.00 94.44 84 PHE A O 1
ATOM 681 N N . ILE A 1 85 ? -6.909 -0.689 -0.058 1.00 93.56 85 ILE A N 1
ATOM 682 C CA . ILE A 1 85 ? -5.441 -0.764 -0.001 1.00 93.56 85 ILE A CA 1
ATOM 683 C C . ILE A 1 85 ? -4.923 -2.167 -0.346 1.00 93.56 85 ILE A C 1
ATOM 685 O O . ILE A 1 85 ? -3.893 -2.284 -1.003 1.00 93.56 85 ILE A O 1
ATOM 689 N N . LEU A 1 86 ? -5.627 -3.232 0.043 1.00 92.38 86 LEU A N 1
ATOM 690 C CA . LEU A 1 86 ? -5.219 -4.598 -0.301 1.00 92.38 86 LEU A CA 1
ATOM 691 C C . LEU A 1 86 ? -5.268 -4.864 -1.813 1.00 92.38 86 LEU A C 1
ATOM 693 O O . LEU A 1 86 ? -4.405 -5.566 -2.337 1.00 92.38 86 LEU A O 1
ATOM 697 N N . ILE A 1 87 ? -6.251 -4.290 -2.511 1.00 94.50 87 ILE A N 1
ATOM 698 C CA . ILE A 1 87 ? -6.498 -4.543 -3.938 1.00 94.50 87 ILE A CA 1
ATOM 699 C C . ILE A 1 87 ? -5.692 -3.594 -4.840 1.00 94.50 87 ILE A C 1
ATOM 701 O O . ILE A 1 87 ? -5.298 -3.976 -5.945 1.00 94.50 87 ILE A O 1
ATOM 705 N N . MET A 1 88 ? -5.420 -2.367 -4.386 1.00 94.75 88 MET A N 1
ATOM 706 C CA . MET A 1 88 ? -4.778 -1.326 -5.197 1.00 94.75 88 MET A CA 1
ATOM 707 C C . MET A 1 88 ? -3.445 -1.726 -5.845 1.00 94.75 88 MET A C 1
ATOM 709 O O . MET A 1 88 ? -3.291 -1.457 -7.036 1.00 94.75 88 MET A O 1
ATOM 713 N N . PRO A 1 89 ? -2.500 -2.397 -5.162 1.00 92.56 89 PRO A N 1
ATOM 714 C CA . PRO A 1 89 ? -1.232 -2.773 -5.785 1.00 92.56 89 PRO A CA 1
ATOM 715 C C . PRO A 1 89 ? -1.408 -3.686 -6.997 1.00 92.56 89 PRO A C 1
ATOM 717 O O . PRO A 1 89 ? -0.763 -3.480 -8.021 1.00 92.56 89 PRO A O 1
ATOM 720 N N . LYS A 1 90 ? -2.356 -4.631 -6.938 1.00 92.25 90 LYS A N 1
ATOM 721 C CA . LYS A 1 90 ? -2.675 -5.509 -8.074 1.00 92.25 90 LYS A CA 1
ATOM 722 C C . LYS A 1 90 ? -3.362 -4.762 -9.209 1.00 92.25 90 LYS A C 1
ATOM 724 O O . LYS A 1 90 ? -3.082 -5.036 -10.372 1.00 92.25 90 LYS A O 1
ATOM 729 N N . PHE A 1 91 ? -4.213 -3.789 -8.885 1.00 93.81 91 PHE A N 1
ATOM 730 C CA . PHE A 1 91 ? -4.796 -2.905 -9.890 1.00 93.81 91 PHE A CA 1
ATOM 731 C C . PHE A 1 91 ? -3.721 -2.073 -10.613 1.00 93.81 91 PHE A C 1
ATOM 733 O O . PHE A 1 91 ? -3.734 -2.009 -11.840 1.00 93.81 91 PHE A O 1
ATOM 740 N N . LEU A 1 92 ? -2.759 -1.495 -9.883 1.00 92.94 92 LEU A N 1
ATOM 741 C CA . LEU A 1 92 ? -1.643 -0.747 -10.476 1.00 92.94 92 LEU A CA 1
ATOM 742 C C . LEU A 1 92 ? -0.732 -1.651 -11.314 1.00 92.94 92 LEU A C 1
ATOM 744 O O . LEU A 1 92 ? -0.386 -1.287 -12.435 1.00 92.94 92 LEU A O 1
ATOM 748 N N . ALA A 1 93 ? -0.381 -2.829 -10.798 1.00 91.06 93 ALA A N 1
ATOM 749 C CA . ALA A 1 93 ? 0.428 -3.814 -11.511 1.00 91.06 93 ALA A CA 1
ATOM 750 C C . ALA A 1 93 ? -0.204 -4.174 -12.869 1.00 91.06 93 ALA A C 1
ATOM 752 O O . ALA A 1 93 ? 0.456 -4.114 -13.906 1.00 91.06 93 ALA A O 1
ATOM 753 N N . LEU A 1 94 ? -1.519 -4.422 -12.882 1.00 92.62 94 LEU A N 1
ATOM 754 C CA . LEU A 1 94 ? -2.276 -4.682 -14.105 1.00 92.62 94 LEU A CA 1
ATOM 755 C C . LEU A 1 94 ? -2.307 -3.470 -15.049 1.00 92.62 94 LEU A C 1
ATOM 757 O O . LEU A 1 94 ? -2.112 -3.632 -16.251 1.00 92.62 94 LEU A O 1
ATOM 761 N N . LEU A 1 95 ? -2.530 -2.263 -14.518 1.00 93.06 95 LEU A N 1
ATOM 762 C CA . LEU A 1 95 ? -2.598 -1.027 -15.305 1.00 93.06 95 LEU A CA 1
ATOM 763 C C . LEU A 1 95 ? -1.283 -0.739 -16.039 1.00 93.06 95 LEU A C 1
ATOM 765 O O . LEU A 1 95 ? -1.305 -0.301 -17.188 1.00 93.06 95 LEU A O 1
ATOM 769 N N . PHE A 1 96 ? -0.146 -1.003 -15.393 1.00 88.50 96 PHE A N 1
ATOM 770 C CA . PHE A 1 96 ? 1.181 -0.784 -15.970 1.00 88.50 96 PHE A CA 1
ATOM 771 C C . PHE A 1 96 ? 1.741 -1.999 -16.726 1.00 88.50 96 PHE A C 1
ATOM 773 O O . PHE A 1 96 ? 2.837 -1.909 -17.278 1.00 88.50 96 PHE A O 1
ATOM 780 N N . GLY A 1 97 ? 1.016 -3.122 -16.776 1.00 85.94 97 GLY A N 1
ATOM 781 C CA . GLY A 1 97 ? 1.491 -4.353 -17.418 1.00 85.94 97 GLY A CA 1
ATOM 782 C C . GLY A 1 97 ? 2.697 -4.982 -16.712 1.00 85.94 97 GLY A C 1
ATOM 783 O O . GLY A 1 97 ? 3.503 -5.656 -17.351 1.00 85.94 97 GLY A O 1
ATOM 784 N N . ILE A 1 98 ? 2.840 -4.733 -15.408 1.00 81.56 98 ILE A N 1
ATOM 785 C CA . ILE A 1 98 ? 3.881 -5.301 -14.553 1.00 81.56 98 ILE A CA 1
ATOM 786 C C . ILE A 1 98 ? 3.284 -6.566 -13.930 1.00 81.56 98 ILE A C 1
ATOM 788 O O . ILE A 1 98 ? 2.500 -6.486 -12.988 1.00 81.56 98 ILE A O 1
ATOM 792 N N . THR A 1 99 ? 3.601 -7.728 -14.495 1.00 65.62 99 THR A N 1
ATOM 793 C CA . THR A 1 99 ? 3.211 -9.051 -13.969 1.00 65.62 99 THR A CA 1
ATOM 794 C C . THR A 1 99 ? 4.373 -9.754 -13.303 1.00 65.62 99 THR A C 1
ATOM 796 O O . THR A 1 99 ? 5.472 -9.729 -13.906 1.00 65.62 99 THR A O 1
#

Sequence (99 aa):
MKKRKLLLVLFILISNRILAQEGVAEMHQAARDIGRAFFSMEDLSYVIAAIIAIFGSLRIYHKWQKGRDEITFDIFAWGGSCLFILIMPKFLALLFGIT

Foldseek 3Di:
DVVVVVVVVVVVVVVVVVVPPPCVVVVVVVVVVVLVVLVVVLVVLVVVLVVVLVVLVVVLVVVVVVVPDDSPVSVVVSVVVSVCSVCVSVVVCVVVVRD

Secondary structure (DSSP, 8-state):
-HHHHHHHHHHHHHHHHHSS--HHHHHHHHHHHHHHHHHHHHHHHHHHHHHHHHHHHHHHHHHHHHSSS--HHHHHHHHHHHHHHHHHHHHHHHHHT--

pLDDT: mean 85.72, std 12.09, range [53.66, 97.12]

Radius of gyration: 28.88 Å; chains: 1; bounding box: 73×18×74 Å